Protein AF-A0A507QVH2-F1 (afdb_monomer)

InterPro domains:
  IPR029063 S-adenosyl-L-methionine-dependent methyltransferase superfamily [G3DSA:3.40.50.150] (31-104)
  IPR029063 S-adenosyl-L-methionine-dependent methyltransferase superfamily [SSF53335] (45-101)

Solvent-accessible surface area (backbone atoms only — not comparable to full-atom values): 7371 Å² total; per-residue (Å²): 135,79,83,74,83,78,75,73,84,78,61,79,86,78,83,70,91,78,67,80,77,64,56,75,82,60,66,47,102,84,55,79,45,63,64,56,54,52,44,66,74,70,42,83,67,40,79,47,75,34,81,56,90,84,69,75,96,74,70,61,94,46,51,48,78,47,71,47,57,73,85,44,100,67,56,64,92,64,86,68,99,73,88,87,86,76,88,53,76,92,72,63,91,54,64,73,58,45,57,52,60,74,76,106

Mean predicted aligned error: 13.0 Å

Secondary structure (DSSP, 8-state):
-PPPPP-GGGS-----TT-TTSHHHH--TT--THHHHHHHHH-S-EEEEESS----S---TTEEEEE--TTSTT--SS--S-----S-TTT-S-HHHHHHHHH-

Structure (mmCIF, N/CA/C/O backbone):
data_AF-A0A507QVH2-F1
#
_entry.id   AF-A0A507QVH2-F1
#
loop_
_atom_site.group_PDB
_atom_site.id
_atom_site.type_symbol
_atom_site.label_atom_id
_atom_site.label_alt_id
_atom_site.label_comp_id
_atom_site.label_asym_id
_atom_site.label_entity_id
_atom_site.label_seq_id
_atom_site.pdbx_PDB_ins_code
_atom_site.Cartn_x
_atom_site.Cartn_y
_atom_site.Cartn_z
_atom_site.occupancy
_atom_site.B_iso_or_equiv
_atom_site.auth_seq_id
_atom_site.auth_comp_id
_atom_site.auth_asym_id
_atom_site.auth_atom_id
_atom_site.pdbx_PDB_model_num
ATOM 1 N N . MET A 1 1 ? -29.439 -27.947 30.267 1.00 37.59 1 MET A N 1
ATOM 2 C CA . MET A 1 1 ? -28.665 -26.700 30.142 1.00 37.59 1 MET A CA 1
ATOM 3 C C . MET A 1 1 ? -27.546 -27.015 29.178 1.00 37.59 1 MET A C 1
ATOM 5 O O . MET A 1 1 ? -26.697 -27.821 29.523 1.00 37.59 1 MET A O 1
ATOM 9 N N . ALA A 1 2 ? -27.687 -26.581 27.928 1.00 38.69 2 ALA A N 1
ATOM 10 C CA . ALA A 1 2 ? -26.675 -26.802 26.904 1.00 38.69 2 ALA A CA 1
ATOM 11 C C . ALA A 1 2 ? -25.602 -25.726 27.083 1.00 38.69 2 ALA A C 1
ATOM 13 O O . ALA A 1 2 ? -25.959 -24.557 27.226 1.00 38.69 2 ALA A O 1
ATOM 14 N N . ASP A 1 3 ? -24.338 -26.139 27.138 1.00 39.91 3 ASP A N 1
ATOM 15 C CA . ASP A 1 3 ? -23.201 -25.222 27.113 1.00 39.91 3 ASP A CA 1
ATOM 16 C C . ASP A 1 3 ? -23.287 -24.356 25.855 1.00 39.91 3 ASP A C 1
ATOM 18 O O . ASP A 1 3 ? -23.472 -24.859 24.743 1.00 39.91 3 ASP A O 1
ATOM 22 N N . SER A 1 4 ? -23.191 -23.044 26.044 1.00 38.94 4 SER A N 1
ATOM 23 C CA . SER A 1 4 ? -23.042 -22.090 24.950 1.00 38.94 4 SER A CA 1
ATOM 24 C C . SER A 1 4 ? -21.733 -22.380 24.200 1.00 38.94 4 SER A C 1
ATOM 26 O O . SER A 1 4 ? -20.744 -22.737 24.842 1.00 38.94 4 SER A O 1
ATOM 28 N N . PRO A 1 5 ? -21.684 -22.219 22.865 1.00 42.53 5 PRO A N 1
ATOM 29 C CA . PRO A 1 5 ? -20.443 -22.384 22.123 1.00 42.53 5 PRO A CA 1
ATOM 30 C C . PRO A 1 5 ? -19.419 -21.364 22.624 1.00 42.53 5 PRO A C 1
ATOM 32 O O . PRO A 1 5 ? -19.703 -20.168 22.674 1.00 42.53 5 PRO A O 1
ATOM 35 N N . VAL A 1 6 ? -18.253 -21.858 23.040 1.00 48.44 6 VAL A N 1
ATOM 36 C CA . VAL A 1 6 ? -17.114 -21.029 23.436 1.00 48.44 6 VAL A CA 1
ATOM 37 C C . VAL A 1 6 ? -16.661 -20.263 22.199 1.00 48.44 6 VAL A C 1
ATOM 39 O O . VAL A 1 6 ? -16.310 -20.868 21.188 1.00 48.44 6 VAL A O 1
ATOM 42 N N . ASP A 1 7 ? -16.729 -18.939 22.278 1.00 49.66 7 ASP A N 1
ATOM 43 C CA . ASP A 1 7 ? -16.196 -18.031 21.273 1.00 49.66 7 ASP A CA 1
ATOM 44 C C . ASP A 1 7 ? -14.670 -18.215 21.211 1.00 49.66 7 ASP A C 1
ATOM 46 O O . ASP A 1 7 ? -13.942 -17.837 22.128 1.00 49.66 7 ASP A O 1
ATOM 50 N N . ASP A 1 8 ? -14.186 -18.878 20.158 1.00 54.94 8 ASP A N 1
ATOM 51 C CA . ASP A 1 8 ? -12.764 -19.188 19.952 1.00 54.94 8 ASP A CA 1
ATOM 52 C C . ASP A 1 8 ? -11.913 -17.936 19.642 1.00 54.94 8 ASP A C 1
ATOM 54 O O . ASP A 1 8 ? -10.694 -18.043 19.503 1.00 54.94 8 ASP A O 1
ATOM 58 N N . ASN A 1 9 ? -12.524 -16.746 19.572 1.00 55.78 9 ASN A N 1
ATOM 59 C CA . ASN A 1 9 ? -11.853 -15.487 19.234 1.00 55.78 9 ASN A CA 1
ATOM 60 C C . ASN A 1 9 ? -10.948 -14.913 20.344 1.00 55.78 9 ASN A C 1
ATOM 62 O O . ASN A 1 9 ? -10.172 -14.004 20.061 1.00 55.78 9 ASN A O 1
ATOM 66 N N . ASP A 1 10 ? -10.990 -15.453 21.568 1.00 52.78 10 ASP A N 1
ATOM 67 C CA . ASP A 1 10 ? -10.145 -15.005 22.694 1.00 52.78 10 ASP A CA 1
ATOM 68 C C . ASP A 1 10 ? -8.928 -15.911 22.963 1.00 52.78 10 ASP A C 1
ATOM 70 O O . ASP A 1 10 ? -8.158 -15.681 23.904 1.00 52.78 10 ASP A O 1
ATOM 74 N N . LYS A 1 11 ? -8.707 -16.957 22.154 1.00 45.91 11 LYS A N 1
ATOM 75 C CA . LYS A 1 11 ? -7.497 -17.776 22.292 1.00 45.91 11 LYS A CA 1
ATOM 76 C C . LYS A 1 11 ? -6.301 -17.036 21.684 1.00 45.91 11 LYS A C 1
ATOM 78 O O . LYS A 1 11 ? -6.351 -16.672 20.509 1.00 45.91 11 LYS A O 1
ATOM 83 N N . PRO A 1 12 ? -5.195 -16.843 22.430 1.00 41.00 12 PRO A N 1
ATOM 84 C CA . PRO A 1 12 ? -3.975 -16.314 21.841 1.00 41.00 12 PRO A CA 1
ATOM 85 C C . PRO A 1 12 ? -3.523 -17.254 20.720 1.00 41.00 12 PRO A C 1
ATOM 87 O O . PRO A 1 12 ? -3.398 -18.461 20.932 1.00 41.00 12 PRO A O 1
ATOM 90 N N . ILE A 1 13 ? -3.296 -16.698 19.529 1.00 50.97 13 ILE A N 1
ATOM 91 C CA . ILE A 1 13 ? -2.759 -17.441 18.388 1.00 50.97 13 ILE A CA 1
ATOM 92 C C . ILE A 1 13 ? -1.368 -17.943 18.789 1.00 50.97 13 ILE A C 1
ATOM 94 O O . ILE A 1 13 ? -0.421 -17.164 18.909 1.00 50.97 13 ILE A O 1
ATOM 98 N N . VAL A 1 14 ? -1.257 -19.245 19.047 1.00 39.38 14 VAL A N 1
ATOM 99 C CA . VAL A 1 14 ? 0.022 -19.912 19.296 1.00 39.38 14 VAL A CA 1
ATOM 100 C C . VAL A 1 14 ? 0.689 -20.113 17.942 1.00 39.38 14 VAL A C 1
ATOM 102 O O . VAL A 1 14 ? 0.205 -20.887 17.119 1.00 39.38 14 VAL A O 1
ATOM 105 N N . ILE A 1 15 ? 1.777 -19.385 17.698 1.00 43.62 15 ILE A N 1
ATOM 106 C CA . ILE A 1 15 ? 2.605 -19.573 16.507 1.00 43.62 15 ILE A CA 1
ATOM 107 C C . ILE A 1 15 ? 3.461 -20.820 16.745 1.00 43.62 15 ILE A C 1
ATOM 109 O O . ILE A 1 15 ? 4.375 -20.807 17.568 1.00 43.62 15 ILE A O 1
ATOM 113 N N . ASP A 1 16 ? 3.125 -21.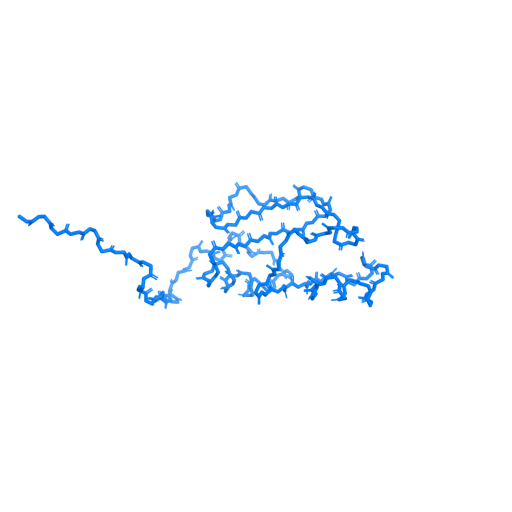912 16.063 1.00 42.34 16 ASP A N 1
ATOM 114 C CA . ASP A 1 16 ? 4.004 -23.070 15.925 1.00 42.34 16 ASP A CA 1
ATOM 115 C C . ASP A 1 16 ? 4.954 -22.800 14.749 1.00 42.34 16 ASP A C 1
ATOM 117 O O . ASP A 1 16 ? 4.582 -22.936 13.582 1.00 42.34 16 ASP A O 1
ATOM 121 N N . ASP A 1 17 ? 6.178 -22.373 15.064 1.00 45.34 17 ASP A N 1
ATOM 122 C CA . ASP A 1 17 ? 7.242 -22.045 14.101 1.00 45.34 17 ASP A CA 1
ATOM 123 C C . ASP A 1 17 ? 7.762 -23.270 13.304 1.00 45.34 17 ASP A C 1
ATOM 125 O O . ASP A 1 17 ? 8.770 -23.173 12.603 1.00 45.34 17 ASP A O 1
ATOM 129 N N . SER A 1 18 ? 7.110 -24.438 13.376 1.00 40.50 18 SER A N 1
ATOM 130 C CA . SER A 1 18 ? 7.546 -25.659 12.679 1.00 40.50 18 SER A CA 1
ATOM 131 C C . SER A 1 18 ? 6.906 -25.920 11.302 1.00 40.50 18 SER A C 1
ATOM 133 O O . SER A 1 18 ? 7.184 -26.950 10.679 1.00 40.50 18 SER A O 1
ATOM 135 N N . VAL A 1 19 ? 6.093 -25.007 10.754 1.00 45.50 19 VAL A N 1
ATOM 136 C CA . VAL A 1 19 ? 5.350 -25.267 9.501 1.00 45.50 19 VAL A CA 1
ATOM 137 C C . VAL A 1 19 ? 6.146 -24.978 8.217 1.00 45.50 19 VAL A C 1
ATOM 139 O O . VAL A 1 19 ? 6.088 -23.907 7.621 1.00 45.50 19 VAL A O 1
ATOM 142 N N . SER A 1 20 ? 6.826 -26.017 7.738 1.00 48.25 20 SER A N 1
ATOM 143 C CA . SER A 1 20 ? 7.591 -26.096 6.478 1.00 48.25 20 SER A CA 1
ATOM 144 C C . SER A 1 20 ? 6.764 -26.040 5.174 1.00 48.25 20 SER A C 1
ATOM 146 O O . SER A 1 20 ? 7.337 -25.982 4.089 1.00 48.25 20 SER A O 1
ATOM 148 N N . GLU A 1 21 ? 5.429 -26.018 5.243 1.00 49.06 21 GLU A N 1
ATOM 149 C CA . GLU A 1 21 ? 4.542 -26.143 4.066 1.00 49.06 21 GLU A CA 1
ATOM 150 C C . GLU A 1 21 ? 4.051 -24.790 3.495 1.00 49.06 21 GLU A C 1
ATOM 152 O O . GLU A 1 21 ? 3.611 -24.713 2.349 1.00 49.06 21 GLU A O 1
ATOM 157 N N . LEU A 1 22 ? 4.142 -23.690 4.255 1.00 47.91 22 LEU A N 1
ATOM 158 C CA . LEU A 1 22 ? 3.705 -22.346 3.820 1.00 47.91 22 LEU A CA 1
ATOM 159 C C . LEU A 1 22 ? 4.793 -21.554 3.076 1.00 47.91 22 LEU A C 1
ATOM 161 O O . LEU A 1 22 ? 4.494 -20.561 2.405 1.00 47.91 22 LEU A O 1
ATOM 165 N N . ASP A 1 23 ? 6.048 -21.995 3.167 1.00 42.78 23 ASP A N 1
ATOM 166 C CA . ASP A 1 23 ? 7.203 -21.295 2.606 1.00 42.78 23 ASP A CA 1
ATOM 167 C C . ASP A 1 23 ? 7.250 -21.337 1.075 1.00 42.78 23 ASP A C 1
ATOM 169 O O . ASP A 1 23 ? 7.643 -20.350 0.456 1.00 42.78 23 ASP A O 1
ATOM 173 N N . SER A 1 24 ? 6.782 -22.411 0.434 1.00 42.69 24 SER A N 1
ATOM 174 C CA . SER A 1 24 ? 6.859 -22.551 -1.028 1.00 42.69 24 SER A CA 1
ATOM 175 C C . SER A 1 24 ? 5.821 -21.732 -1.799 1.00 42.69 24 SER A C 1
ATOM 177 O O . SER A 1 24 ? 6.015 -21.466 -2.981 1.00 42.69 24 SER A O 1
ATOM 179 N N . THR A 1 25 ? 4.718 -21.332 -1.161 1.00 49.47 25 THR A N 1
ATOM 180 C CA . THR A 1 25 ? 3.607 -20.632 -1.840 1.00 49.47 25 THR A CA 1
ATOM 181 C C . THR A 1 25 ? 3.872 -19.133 -2.005 1.00 49.47 25 THR A C 1
ATOM 183 O O . THR A 1 25 ? 3.328 -18.508 -2.911 1.00 49.47 25 THR A O 1
ATOM 186 N N . PHE A 1 26 ? 4.732 -18.558 -1.157 1.00 45.72 26 PHE A N 1
ATOM 187 C CA . PHE A 1 26 ? 5.046 -17.124 -1.162 1.00 45.72 26 PHE A CA 1
ATOM 188 C C . PHE A 1 26 ? 6.511 -16.807 -1.482 1.00 45.72 26 PHE A C 1
ATOM 190 O O . PHE A 1 26 ? 6.844 -15.635 -1.656 1.00 45.72 26 PHE A O 1
ATOM 197 N N . ALA A 1 27 ? 7.387 -17.813 -1.568 1.00 45.25 27 ALA A N 1
ATOM 198 C CA . ALA A 1 27 ? 8.795 -17.626 -1.894 1.00 45.25 27 ALA A CA 1
ATOM 199 C C . ALA A 1 27 ? 8.990 -17.262 -3.374 1.00 45.25 27 ALA A C 1
ATOM 201 O O . ALA A 1 27 ? 9.365 -18.099 -4.191 1.00 45.25 27 ALA A O 1
ATOM 202 N N . ASP A 1 28 ? 8.779 -15.990 -3.706 1.00 41.75 28 ASP A N 1
ATOM 203 C CA . ASP A 1 28 ? 9.501 -15.378 -4.814 1.00 41.75 28 ASP A CA 1
ATOM 204 C C . ASP A 1 28 ? 10.759 -14.694 -4.266 1.00 41.75 28 ASP A C 1
ATOM 206 O O . ASP A 1 28 ? 10.734 -14.020 -3.233 1.00 41.75 28 ASP A O 1
ATOM 210 N N . SER A 1 29 ? 11.877 -14.902 -4.953 1.00 44.25 29 SER A N 1
ATOM 211 C CA . SER A 1 29 ? 13.256 -14.639 -4.505 1.00 44.25 29 SER A CA 1
ATOM 212 C C . SER A 1 29 ? 13.611 -13.163 -4.229 1.00 44.25 29 SER A C 1
ATOM 214 O O . SER A 1 29 ? 14.746 -12.861 -3.864 1.00 44.25 29 SER A O 1
ATOM 216 N N . ALA A 1 30 ? 12.643 -12.248 -4.347 1.00 48.12 30 ALA A N 1
ATOM 217 C CA . ALA A 1 30 ? 12.763 -10.820 -4.034 1.00 48.12 30 ALA A CA 1
ATOM 218 C C . ALA A 1 30 ? 11.852 -10.344 -2.876 1.00 48.12 30 ALA A C 1
ATOM 220 O O . ALA A 1 30 ? 11.872 -9.164 -2.512 1.00 48.12 30 ALA A O 1
ATOM 221 N N . SER A 1 31 ? 11.035 -11.233 -2.304 1.00 47.81 31 SER A N 1
ATOM 222 C CA . SER A 1 31 ? 10.009 -10.897 -1.317 1.00 47.81 31 SER A CA 1
ATOM 223 C C . SER A 1 31 ? 10.487 -11.239 0.096 1.00 47.81 31 SER A C 1
ATOM 225 O O . SER A 1 31 ? 10.592 -12.417 0.439 1.00 47.81 31 SER A O 1
ATOM 227 N N . ASP A 1 32 ? 10.726 -10.240 0.962 1.00 53.47 32 ASP A N 1
ATOM 228 C CA . ASP A 1 32 ? 10.684 -10.516 2.408 1.00 53.47 32 ASP A CA 1
ATOM 229 C C . ASP A 1 32 ? 9.223 -10.762 2.783 1.00 53.47 32 ASP A C 1
ATOM 231 O O . ASP A 1 32 ? 8.500 -9.891 3.272 1.00 53.47 32 ASP A O 1
ATOM 235 N N . THR A 1 33 ? 8.786 -11.988 2.524 1.00 53.91 33 THR A N 1
ATOM 236 C CA . THR A 1 33 ? 7.449 -12.497 2.831 1.00 53.91 33 THR A CA 1
ATOM 237 C C . THR A 1 33 ? 7.135 -12.447 4.317 1.00 53.91 33 THR A C 1
ATOM 239 O O . THR A 1 33 ? 5.976 -12.564 4.686 1.00 53.91 33 THR A O 1
ATOM 242 N N . THR A 1 34 ? 8.132 -12.236 5.175 1.00 55.75 34 THR A N 1
ATOM 243 C CA . THR A 1 34 ? 8.003 -12.153 6.628 1.00 55.75 34 THR A CA 1
ATOM 244 C C . THR A 1 34 ? 6.923 -11.158 7.057 1.00 55.75 34 THR A C 1
ATOM 246 O O . THR A 1 34 ? 6.053 -11.520 7.842 1.00 55.75 34 THR A O 1
ATOM 249 N N . SER A 1 35 ? 6.883 -9.942 6.495 1.00 58.62 35 SER A N 1
ATOM 250 C CA . SER A 1 35 ? 5.855 -8.946 6.851 1.00 58.62 35 SER A CA 1
ATOM 251 C C . SER A 1 35 ? 4.451 -9.337 6.379 1.00 58.62 35 SER A C 1
ATOM 253 O O . SER A 1 35 ? 3.480 -9.086 7.091 1.00 58.62 35 SER A O 1
ATOM 255 N N . LEU A 1 36 ? 4.333 -9.996 5.222 1.00 61.97 36 LEU A N 1
ATOM 256 C CA . LEU A 1 36 ? 3.057 -10.521 4.726 1.00 61.97 36 LEU A CA 1
ATOM 257 C C . LEU A 1 36 ? 2.592 -11.727 5.550 1.00 61.97 36 LEU A C 1
ATOM 259 O O . LEU A 1 36 ? 1.437 -11.763 5.955 1.00 61.97 36 LEU A O 1
ATOM 263 N N . LYS A 1 37 ? 3.491 -12.658 5.886 1.00 63.84 37 LYS A N 1
ATOM 264 C CA . LYS A 1 37 ? 3.224 -13.813 6.758 1.00 63.84 37 LYS A CA 1
ATOM 265 C C . LYS A 1 37 ? 2.749 -13.361 8.136 1.00 63.84 37 LYS A C 1
ATOM 267 O O . LYS A 1 37 ? 1.704 -13.809 8.594 1.00 63.84 37 LYS A O 1
ATOM 272 N N . PHE A 1 38 ? 3.450 -12.413 8.760 1.00 63.97 38 PHE A N 1
ATOM 273 C CA . PHE A 1 38 ? 3.016 -11.841 10.035 1.00 63.97 38 PHE A CA 1
ATOM 274 C C . PHE A 1 38 ? 1.672 -11.126 9.925 1.00 63.97 38 PHE A C 1
ATOM 276 O O . PHE A 1 38 ? 0.858 -11.239 10.836 1.00 63.97 38 PHE A O 1
ATOM 283 N N . SER A 1 39 ? 1.414 -10.419 8.824 1.00 67.31 39 SER A N 1
ATOM 284 C CA . SER A 1 39 ? 0.143 -9.713 8.655 1.00 67.31 39 SER A CA 1
ATOM 285 C C . SER A 1 39 ? -1.029 -10.684 8.479 1.00 67.31 39 SER A C 1
ATOM 287 O O . SER A 1 39 ? -2.052 -10.534 9.138 1.00 67.31 39 SER A O 1
ATOM 289 N N . VAL A 1 40 ? -0.853 -11.731 7.668 1.00 70.44 40 VAL A N 1
ATOM 290 C CA . VAL A 1 40 ? -1.850 -12.794 7.450 1.00 70.44 40 VAL A CA 1
ATOM 291 C C . VAL A 1 40 ? -2.183 -13.541 8.740 1.00 70.44 40 VAL A C 1
ATOM 293 O O . VAL A 1 40 ? -3.330 -13.931 8.931 1.00 70.44 40 VAL A O 1
ATOM 296 N N . LEU A 1 41 ? -1.209 -13.735 9.630 1.00 77.12 41 LEU A N 1
ATOM 297 C CA . LEU A 1 41 ? -1.425 -14.442 10.895 1.00 77.12 41 LEU A CA 1
ATOM 298 C C . LEU A 1 41 ? -1.980 -13.547 12.011 1.00 77.12 41 LEU A C 1
ATOM 300 O O . LEU A 1 41 ? -2.566 -14.060 12.959 1.00 77.12 41 LEU A O 1
ATOM 304 N N . ARG A 1 42 ? -1.775 -12.227 11.934 1.00 81.62 42 ARG A N 1
ATOM 305 C CA . ARG A 1 42 ? -2.096 -11.295 13.026 1.00 81.62 42 ARG A CA 1
ATOM 306 C C . ARG A 1 42 ? -3.379 -10.500 12.811 1.00 81.62 42 ARG A C 1
ATOM 308 O O . ARG A 1 42 ? -4.007 -10.116 13.794 1.00 81.62 42 ARG A O 1
ATOM 315 N N . TYR A 1 43 ? -3.748 -10.218 11.565 1.00 84.25 43 TYR A N 1
ATOM 316 C CA . TYR A 1 43 ? -4.897 -9.372 11.251 1.00 84.25 43 TYR A CA 1
ATOM 317 C C . TYR A 1 43 ? -6.079 -10.190 10.734 1.00 84.25 43 TYR A C 1
ATOM 319 O O . TYR A 1 43 ? -5.932 -11.152 9.978 1.00 84.25 43 TYR A O 1
ATOM 327 N N . HIS A 1 44 ? -7.280 -9.763 11.128 1.00 86.81 44 HIS A N 1
ATOM 328 C CA . HIS A 1 44 ? -8.531 -10.406 10.731 1.00 86.81 44 HIS A CA 1
ATOM 329 C C . HIS A 1 44 ? -8.833 -10.252 9.231 1.00 86.81 44 HIS A C 1
ATOM 331 O O . HIS A 1 44 ? -9.476 -11.116 8.643 1.00 86.81 44 HIS A O 1
ATOM 337 N N . CYS A 1 45 ? -8.362 -9.168 8.608 1.00 89.69 45 CYS A N 1
ATOM 338 C CA . CYS A 1 45 ? -8.526 -8.894 7.184 1.00 89.69 45 CYS A CA 1
ATOM 339 C C . CYS A 1 45 ? -7.244 -8.262 6.634 1.00 89.69 45 CYS A C 1
ATOM 341 O O . CYS A 1 45 ? -6.728 -7.304 7.211 1.00 89.69 45 CYS A O 1
ATOM 343 N N . VAL A 1 46 ? -6.737 -8.796 5.525 1.00 90.38 46 VAL A N 1
ATOM 344 C CA . VAL A 1 46 ? -5.565 -8.281 4.812 1.00 90.38 46 VAL A CA 1
ATOM 345 C C . VAL A 1 46 ? -5.961 -8.003 3.369 1.00 90.38 46 VAL A C 1
ATOM 347 O O . VAL A 1 46 ? -6.464 -8.887 2.677 1.00 90.38 46 VAL A O 1
ATOM 350 N N . ILE A 1 47 ? -5.710 -6.780 2.905 1.00 89.69 47 ILE A N 1
ATOM 351 C CA . ILE A 1 47 ? -5.997 -6.368 1.530 1.00 89.69 47 ILE A CA 1
ATOM 352 C C . ILE A 1 47 ? -4.674 -6.197 0.783 1.00 89.69 47 ILE A C 1
ATOM 354 O O . ILE A 1 47 ? -3.836 -5.383 1.168 1.00 89.69 47 ILE A O 1
ATOM 358 N N . GLY A 1 48 ? -4.485 -6.979 -0.277 1.00 89.81 48 GLY A N 1
ATOM 359 C CA . GLY A 1 48 ? -3.472 -6.736 -1.297 1.00 89.81 48 GLY A CA 1
ATOM 360 C C . GLY A 1 48 ? -4.011 -5.755 -2.335 1.00 89.81 48 GLY A C 1
ATOM 361 O O . GLY A 1 48 ? -5.142 -5.901 -2.790 1.00 89.81 48 GLY A O 1
ATOM 362 N N . ASN A 1 49 ? -3.214 -4.763 -2.712 1.00 89.31 49 ASN A N 1
ATOM 363 C CA . ASN A 1 49 ? -3.593 -3.757 -3.697 1.00 89.31 49 ASN A CA 1
ATOM 364 C C . ASN A 1 49 ? -2.509 -3.651 -4.777 1.00 89.31 49 ASN A C 1
ATOM 366 O O . ASN A 1 49 ? -1.326 -3.570 -4.444 1.00 89.31 49 ASN A O 1
ATO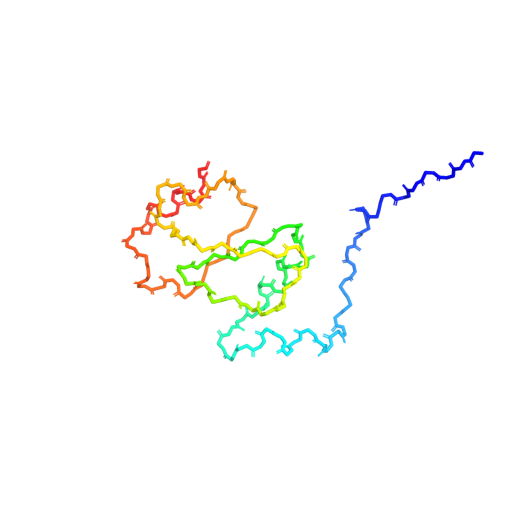M 370 N N . ASP A 1 50 ? -2.914 -3.682 -6.044 1.00 88.25 50 ASP A N 1
ATOM 371 C CA . ASP A 1 50 ? -2.030 -3.500 -7.198 1.00 88.25 50 ASP A CA 1
ATOM 372 C C . ASP A 1 50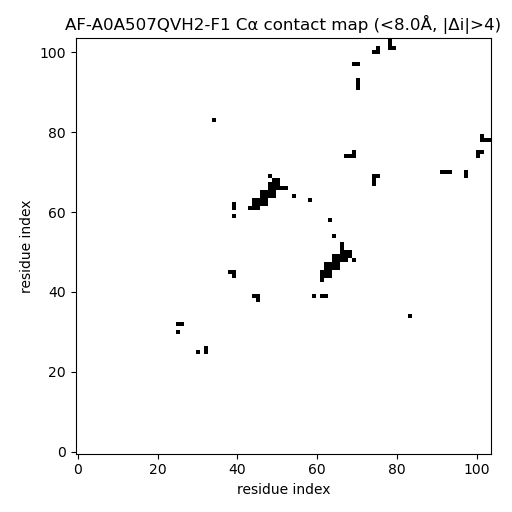 ? -2.834 -2.921 -8.379 1.00 88.25 50 ASP A C 1
ATOM 374 O O . ASP A 1 50 ? -4.038 -3.14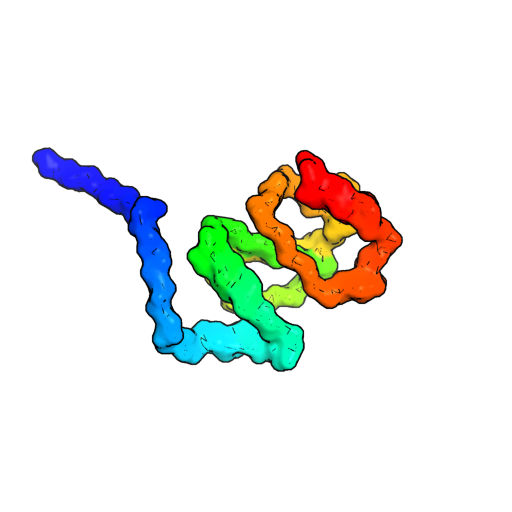8 -8.495 1.00 88.25 50 ASP A O 1
ATOM 378 N N . LEU A 1 51 ? -2.180 -2.207 -9.298 1.00 87.94 51 LEU A N 1
ATOM 379 C CA . LEU A 1 51 ? -2.806 -1.753 -10.549 1.00 87.94 51 LEU A CA 1
ATOM 380 C C . LEU A 1 51 ? -3.058 -2.907 -11.530 1.00 87.94 51 LEU A C 1
ATOM 382 O O . LEU A 1 51 ? -3.827 -2.776 -12.486 1.00 87.94 51 LEU A O 1
ATOM 386 N N . SER A 1 52 ? -2.374 -4.029 -11.327 1.00 84.12 52 SER A N 1
ATOM 387 C CA . SER A 1 52 ? -2.445 -5.212 -12.163 1.00 84.12 52 SER A CA 1
ATOM 388 C C . SER A 1 52 ? -3.228 -6.339 -11.477 1.00 84.12 52 SER A C 1
ATOM 390 O O . SER A 1 52 ? -3.122 -6.540 -10.270 1.00 84.12 52 SER A O 1
ATOM 392 N N . PRO A 1 53 ? -3.988 -7.154 -12.231 1.00 77.94 53 PRO A N 1
ATOM 393 C CA . PRO A 1 53 ? -4.753 -8.277 -11.681 1.00 77.94 53 PRO A CA 1
ATOM 394 C C . PRO A 1 53 ? -3.879 -9.498 -11.317 1.00 77.94 53 PRO A C 1
ATOM 396 O O . PRO A 1 53 ? -4.326 -10.643 -11.413 1.00 77.94 53 PRO A O 1
ATOM 399 N N . MET A 1 54 ? -2.614 -9.292 -10.942 1.00 72.44 54 MET A N 1
ATOM 400 C CA . MET A 1 54 ? -1.641 -10.364 -10.743 1.00 72.44 54 MET A CA 1
ATOM 401 C C . MET A 1 54 ? -1.727 -10.937 -9.322 1.00 72.44 54 MET A C 1
ATOM 403 O O . MET A 1 54 ? -0.906 -10.643 -8.460 1.00 72.44 54 MET A O 1
ATOM 407 N N . GLN A 1 55 ? -2.734 -11.777 -9.081 1.00 72.00 55 GLN A N 1
ATOM 408 C CA . GLN A 1 55 ? -2.944 -12.435 -7.786 1.00 72.00 55 GLN A CA 1
ATOM 409 C C . GLN A 1 55 ? 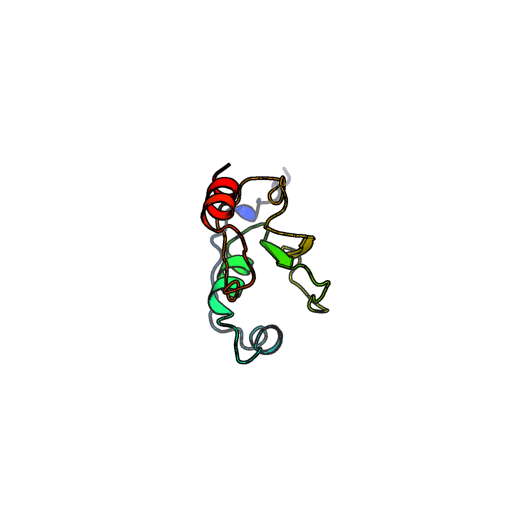-2.575 -13.934 -7.808 1.00 72.00 55 GLN A C 1
ATOM 411 O O . GLN A 1 55 ? -2.765 -14.602 -8.834 1.00 72.00 55 GLN A O 1
ATOM 416 N N . PRO A 1 56 ? -2.081 -14.504 -6.688 1.00 75.56 56 PRO A N 1
ATOM 417 C CA . PRO A 1 56 ? -1.866 -15.944 -6.555 1.00 75.56 56 PRO A CA 1
ATOM 418 C C . PRO A 1 56 ? -3.173 -16.729 -6.725 1.00 75.56 56 PRO A C 1
ATOM 420 O O . PRO A 1 56 ? -4.251 -16.260 -6.371 1.00 75.56 56 PRO A O 1
ATOM 423 N N . LYS A 1 57 ? -3.089 -17.968 -7.224 1.00 75.81 57 LYS A N 1
ATOM 424 C CA . LYS A 1 57 ? -4.276 -18.829 -7.418 1.00 75.81 57 LYS A CA 1
ATOM 425 C C . LYS A 1 57 ? -4.933 -19.268 -6.110 1.00 75.81 57 LYS A C 1
ATOM 427 O O . LYS A 1 57 ? -6.114 -19.597 -6.104 1.00 75.81 57 LYS A O 1
ATOM 432 N N . MET A 1 58 ? -4.156 -19.332 -5.036 1.00 79.62 58 MET A N 1
ATOM 433 C CA . MET A 1 58 ? -4.617 -19.707 -3.708 1.00 79.62 58 MET A CA 1
ATOM 434 C C . MET A 1 58 ? -4.146 -18.656 -2.721 1.00 79.62 58 MET A C 1
ATOM 436 O O . MET A 1 58 ? -2.961 -18.331 -2.676 1.00 79.62 58 MET A O 1
ATOM 440 N N . VAL A 1 59 ? -5.089 -18.139 -1.945 1.00 81.31 59 VAL A N 1
ATOM 441 C CA . VAL A 1 59 ? -4.852 -17.138 -0.910 1.00 81.31 59 VAL A CA 1
ATOM 442 C C . VAL A 1 59 ? -5.582 -17.583 0.361 1.00 81.31 59 VAL A C 1
ATOM 444 O O . VAL A 1 59 ? -6.592 -18.287 0.261 1.00 81.31 59 VAL A O 1
ATOM 447 N N . PRO A 1 60 ? -5.081 -17.232 1.554 1.00 85.00 60 PRO A N 1
ATOM 448 C CA . PRO A 1 60 ? -5.794 -17.478 2.803 1.00 85.00 60 PRO A CA 1
ATOM 449 C C . PRO A 1 60 ? -7.186 -16.818 2.808 1.00 85.00 60 PRO A C 1
ATOM 451 O O . PRO A 1 60 ? -7.380 -15.800 2.144 1.00 85.00 60 PRO A O 1
ATOM 454 N N . PRO A 1 61 ? -8.158 -17.343 3.576 1.00 85.50 61 PRO A N 1
ATOM 455 C CA . PRO A 1 61 ? -9.535 -16.838 3.571 1.00 85.50 61 PRO A CA 1
ATOM 456 C C . PRO A 1 61 ? -9.674 -15.401 4.098 1.00 85.50 61 PRO A C 1
ATOM 458 O O . PRO A 1 61 ? -10.656 -14.732 3.789 1.00 85.50 61 PRO A O 1
ATOM 461 N N . ASN A 1 62 ? -8.704 -14.922 4.881 1.00 87.94 62 ASN A N 1
ATOM 462 C CA . ASN A 1 62 ? -8.646 -13.551 5.388 1.00 87.94 62 ASN A CA 1
ATOM 463 C C . ASN A 1 62 ? -7.895 -12.579 4.460 1.00 87.94 62 ASN A C 1
ATOM 465 O O . ASN A 1 62 ? -7.691 -11.425 4.837 1.00 87.94 62 ASN A O 1
ATOM 469 N N . VAL A 1 63 ? -7.474 -13.023 3.270 1.00 87.50 63 VAL A N 1
ATOM 470 C CA . VAL A 1 63 ? -6.767 -12.196 2.286 1.00 87.50 63 VAL A CA 1
ATOM 471 C C . VAL A 1 63 ? -7.670 -11.908 1.095 1.00 87.50 63 VAL A C 1
ATOM 473 O O . VAL A 1 63 ? -8.238 -12.816 0.490 1.00 87.50 63 VAL A O 1
ATOM 476 N N . GLN A 1 64 ? -7.764 -10.635 0.729 1.00 87.31 64 GLN A N 1
ATOM 477 C CA . GLN A 1 64 ? -8.476 -10.169 -0.457 1.00 87.31 64 GLN A CA 1
ATOM 478 C C . GLN A 1 64 ? -7.542 -9.332 -1.321 1.00 87.31 64 GLN A C 1
ATOM 480 O O . GLN A 1 64 ? -6.615 -8.711 -0.810 1.00 87.31 64 GLN A O 1
ATOM 485 N N . PHE A 1 65 ? -7.783 -9.316 -2.628 1.00 87.19 65 PHE A N 1
ATOM 486 C CA . PHE A 1 65 ? -7.023 -8.501 -3.566 1.00 87.19 65 PHE A CA 1
ATOM 487 C C . PHE A 1 65 ? -7.956 -7.519 -4.261 1.00 87.19 65 PHE A C 1
ATOM 489 O O . PHE A 1 65 ? -9.020 -7.900 -4.753 1.00 87.19 65 PHE A O 1
ATOM 496 N N . GLU A 1 66 ? -7.544 -6.260 -4.302 1.00 87.81 66 GLU A N 1
ATOM 497 C CA . GLU A 1 66 ? -8.220 -5.199 -5.033 1.00 87.81 66 GLU A CA 1
ATOM 498 C C . GLU A 1 66 ? -7.308 -4.704 -6.154 1.00 87.81 66 GLU A C 1
ATOM 500 O O . GLU A 1 66 ? -6.123 -4.446 -5.942 1.00 87.81 66 GLU A O 1
ATOM 505 N N . VAL A 1 67 ? -7.876 -4.577 -7.353 1.00 88.69 67 VAL A N 1
ATOM 506 C CA . VAL A 1 67 ? -7.202 -3.916 -8.469 1.00 88.69 67 VAL A CA 1
ATOM 507 C C . VAL A 1 67 ? -7.605 -2.452 -8.437 1.00 88.69 67 VAL A C 1
ATOM 509 O O . VAL A 1 67 ? -8.725 -2.120 -8.831 1.00 88.69 67 VAL A O 1
ATOM 512 N N . ASP A 1 68 ? -6.735 -1.596 -7.914 1.00 88.31 68 ASP A N 1
ATOM 513 C CA . ASP A 1 68 ? -7.028 -0.174 -7.733 1.00 88.31 68 ASP A CA 1
ATOM 514 C C . ASP A 1 68 ? -5.747 0.673 -7.757 1.00 88.31 68 ASP A C 1
ATOM 516 O O . ASP A 1 68 ? -4.638 0.169 -7.586 1.00 88.31 68 ASP A O 1
ATOM 520 N N . ASP A 1 69 ? -5.912 1.974 -7.982 1.00 90.38 69 ASP A N 1
ATOM 521 C CA . ASP A 1 69 ? -4.838 2.962 -7.938 1.00 90.38 69 ASP A CA 1
ATOM 522 C C . ASP A 1 69 ? -4.758 3.605 -6.547 1.00 90.38 69 ASP A C 1
ATOM 524 O O . ASP A 1 69 ? -5.661 4.340 -6.126 1.00 90.38 69 ASP A O 1
ATOM 528 N N . ILE A 1 70 ? -3.640 3.380 -5.853 1.00 91.00 70 ILE A N 1
ATOM 529 C CA . ILE A 1 70 ? -3.370 3.972 -4.536 1.00 91.00 70 ILE A CA 1
ATOM 530 C C . ILE A 1 70 ? -3.215 5.501 -4.559 1.00 91.00 70 ILE A C 1
ATOM 532 O O . ILE A 1 70 ? -3.357 6.132 -3.514 1.00 91.00 70 ILE A O 1
ATOM 536 N N . GLU A 1 71 ? -2.974 6.128 -5.718 1.00 90.44 71 GLU A N 1
ATOM 537 C CA . GLU A 1 71 ? -2.961 7.594 -5.869 1.00 90.44 71 GLU A CA 1
ATOM 538 C C . GLU A 1 71 ? -4.347 8.180 -6.214 1.00 90.44 71 GLU A C 1
ATOM 540 O O . GLU A 1 71 ? -4.507 9.404 -6.376 1.00 90.44 71 GLU A O 1
ATOM 545 N N . SER A 1 72 ? -5.388 7.344 -6.305 1.00 89.75 72 SER A N 1
ATOM 546 C CA . SER A 1 72 ? -6.752 7.799 -6.570 1.00 89.75 72 SER A CA 1
ATOM 547 C C . SER A 1 72 ? -7.310 8.644 -5.414 1.00 89.75 72 SER A C 1
ATOM 549 O O . SER A 1 72 ? -6.854 8.603 -4.270 1.00 89.75 72 SER A O 1
ATOM 551 N N . GLN A 1 73 ? -8.309 9.488 -5.695 1.00 80.44 73 GLN A N 1
ATOM 552 C CA . GLN A 1 73 ? -8.842 10.438 -4.705 1.00 80.44 73 GLN A CA 1
ATOM 553 C C . GLN A 1 73 ? -9.521 9.753 -3.503 1.00 80.44 73 GLN A C 1
ATOM 555 O O . GLN A 1 73 ? -9.634 10.366 -2.444 1.00 80.44 73 GLN A O 1
ATOM 560 N N . ARG A 1 74 ? -9.958 8.497 -3.656 1.00 75.19 74 ARG A N 1
ATOM 561 C CA . ARG A 1 74 ? -10.602 7.679 -2.615 1.00 75.19 74 ARG A CA 1
ATOM 562 C C . ARG A 1 74 ? -9.992 6.274 -2.545 1.00 75.19 74 ARG A C 1
ATOM 564 O O . ARG A 1 74 ? -10.728 5.303 -2.411 1.00 75.19 74 ARG A O 1
ATOM 571 N N . ALA A 1 75 ? -8.664 6.193 -2.635 1.00 75.25 75 ALA A N 1
ATOM 572 C CA . ALA A 1 75 ? -7.919 4.932 -2.605 1.00 75.25 75 ALA A CA 1
ATOM 573 C C . ALA A 1 75 ? -8.205 4.080 -1.356 1.00 75.25 75 ALA A C 1
ATOM 575 O O . ALA A 1 75 ? -8.140 2.857 -1.397 1.00 75.25 75 ALA A O 1
ATOM 576 N N . PHE A 1 76 ? -8.561 4.721 -0.242 1.00 79.88 76 PHE A N 1
ATOM 577 C CA . PHE A 1 76 ? -8.856 4.047 1.014 1.00 79.88 76 PHE A CA 1
ATOM 578 C C . PHE A 1 76 ? -10.334 4.234 1.368 1.00 79.88 76 PHE A C 1
ATOM 580 O O . PHE A 1 76 ? -10.822 5.356 1.521 1.00 79.88 76 PHE A O 1
ATOM 587 N N . LYS A 1 77 ? -11.071 3.120 1.453 1.00 76.62 77 LYS A N 1
ATOM 588 C CA . LYS A 1 77 ? -12.506 3.101 1.802 1.00 76.62 77 LYS A CA 1
ATOM 589 C C . LYS A 1 77 ? -12.738 3.158 3.317 1.00 76.62 77 LYS A C 1
ATOM 591 O O . LYS A 1 77 ? -13.815 3.557 3.754 1.00 76.62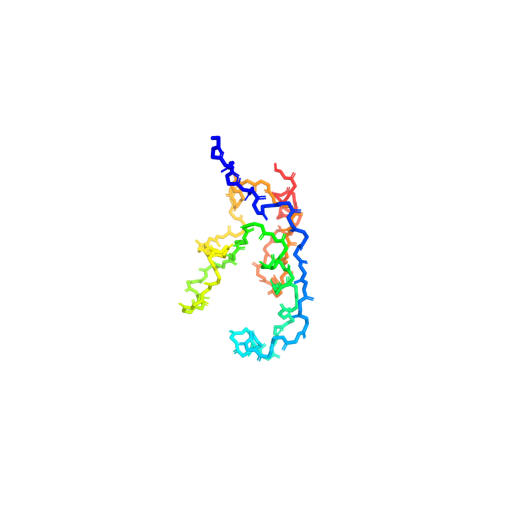 77 LYS A O 1
ATOM 596 N N . SER A 1 78 ? -11.740 2.747 4.092 1.00 82.62 78 SER A N 1
ATOM 597 C CA . SER A 1 78 ? -11.731 2.670 5.553 1.00 82.62 78 SER A CA 1
ATOM 598 C C . SER A 1 78 ? -10.295 2.824 6.069 1.00 82.62 78 SER A C 1
ATOM 600 O O . SER A 1 78 ? -9.369 2.487 5.328 1.00 82.62 78 SER A O 1
ATOM 602 N N . PRO A 1 79 ? -10.095 3.282 7.317 1.00 85.75 79 PRO A N 1
ATOM 603 C CA . PRO A 1 79 ? -8.768 3.339 7.920 1.00 85.75 79 PRO A CA 1
ATOM 604 C C . PRO A 1 79 ? -8.180 1.934 8.095 1.00 85.75 79 PRO A C 1
ATOM 606 O O . PRO A 1 79 ? -8.911 0.960 8.287 1.00 85.75 79 PRO A O 1
ATOM 609 N N . PHE A 1 80 ? -6.852 1.847 8.052 1.00 87.50 80 PHE A N 1
ATOM 610 C CA . PHE A 1 80 ? -6.098 0.609 8.243 1.00 87.50 80 PHE A CA 1
ATOM 611 C C . PHE A 1 80 ? -5.311 0.662 9.550 1.00 87.50 80 PHE A C 1
ATOM 613 O O . PHE A 1 80 ? -4.684 1.674 9.858 1.00 87.50 80 PHE A O 1
ATOM 620 N N . ASP A 1 81 ? -5.270 -0.452 10.282 1.00 88.38 81 ASP A N 1
ATOM 621 C CA . ASP A 1 81 ? -4.431 -0.577 11.484 1.00 88.38 81 ASP 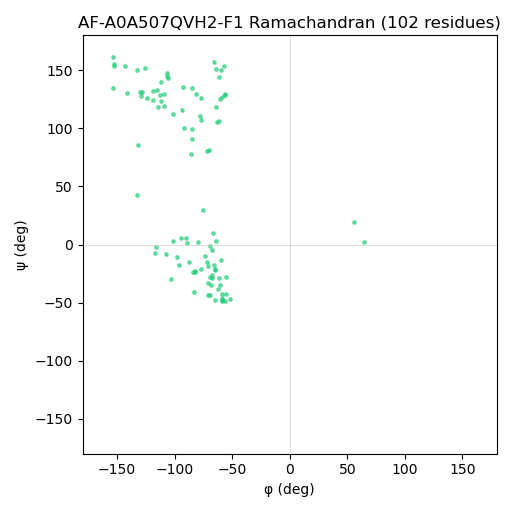A CA 1
ATOM 622 C C . ASP A 1 81 ? -2.935 -0.608 11.147 1.00 88.38 81 ASP A C 1
ATOM 624 O O . ASP A 1 81 ? -2.081 -0.244 11.959 1.00 88.38 81 ASP A O 1
ATOM 628 N N . TYR A 1 82 ? -2.606 -1.085 9.947 1.00 87.88 82 TYR A N 1
ATOM 629 C CA . TYR A 1 82 ? -1.244 -1.184 9.454 1.00 87.88 82 TYR A CA 1
ATOM 630 C C . TYR A 1 82 ? -1.219 -1.130 7.929 1.00 87.88 82 TYR A C 1
ATOM 632 O O . TYR A 1 82 ? -1.988 -1.818 7.261 1.00 87.88 82 TYR A O 1
ATOM 640 N N . ILE A 1 83 ? -0.295 -0.337 7.387 1.00 88.62 83 ILE A N 1
ATOM 641 C CA . ILE A 1 83 ? -0.037 -0.246 5.950 1.00 88.62 83 ILE A CA 1
ATOM 642 C C . ILE A 1 83 ? 1.400 -0.687 5.704 1.00 88.62 83 ILE A C 1
ATOM 644 O O . ILE A 1 83 ? 2.347 -0.141 6.274 1.00 88.62 83 ILE A O 1
ATOM 648 N N . HIS A 1 84 ? 1.554 -1.675 4.828 1.00 88.25 84 HIS A N 1
ATOM 649 C CA . HIS A 1 84 ? 2.847 -2.134 4.347 1.00 88.25 84 HIS A CA 1
ATOM 650 C C . HIS A 1 84 ? 2.994 -1.781 2.871 1.00 88.25 84 HIS A C 1
ATOM 652 O O . HIS A 1 84 ? 2.182 -2.195 2.050 1.00 88.25 84 HIS A O 1
ATOM 658 N N . ALA A 1 85 ? 4.045 -1.043 2.528 1.00 87.50 85 ALA A N 1
ATOM 659 C CA . ALA A 1 85 ? 4.324 -0.628 1.161 1.00 87.50 85 ALA A CA 1
ATOM 660 C C . ALA A 1 85 ? 5.777 -0.949 0.805 1.00 87.50 85 ALA A C 1
ATOM 662 O O . ALA A 1 85 ? 6.700 -0.613 1.550 1.00 87.50 85 ALA A O 1
ATOM 663 N N . ARG A 1 86 ? 5.992 -1.592 -0.345 1.00 84.19 86 ARG A N 1
ATOM 664 C CA . ARG A 1 86 ? 7.319 -1.955 -0.854 1.00 84.19 86 ARG A CA 1
ATOM 665 C C . ARG A 1 86 ? 7.376 -1.808 -2.360 1.00 84.19 86 ARG A C 1
ATOM 667 O O . ARG A 1 86 ? 6.362 -1.919 -3.032 1.00 84.19 86 ARG A O 1
ATOM 674 N N . PHE A 1 87 ? 8.582 -1.567 -2.869 1.00 84.50 87 PHE A N 1
ATOM 675 C CA . PHE A 1 87 ? 8.855 -1.462 -4.306 1.00 84.50 87 PHE A CA 1
ATOM 676 C C . PHE A 1 87 ? 8.012 -0.409 -5.053 1.00 84.50 87 PHE A C 1
ATOM 678 O O . PHE A 1 87 ? 7.976 -0.399 -6.273 1.00 84.50 87 PHE A O 1
ATOM 685 N N . LEU A 1 88 ? 7.430 0.550 -4.328 1.00 87.25 88 LEU A N 1
ATOM 686 C CA . LEU A 1 88 ? 6.696 1.687 -4.889 1.00 87.25 88 LEU A CA 1
ATOM 687 C C . LEU A 1 88 ? 7.617 2.817 -5.387 1.00 87.25 88 LEU A C 1
ATOM 689 O O . LEU A 1 88 ? 7.147 3.864 -5.837 1.00 87.25 88 LEU A O 1
ATOM 693 N N . ALA A 1 89 ? 8.940 2.635 -5.303 1.00 83.50 89 ALA A N 1
ATOM 694 C CA . ALA A 1 89 ? 9.900 3.587 -5.849 1.00 83.50 89 ALA A CA 1
ATOM 695 C C . ALA A 1 89 ? 9.606 3.803 -7.343 1.00 83.50 89 ALA A C 1
ATOM 697 O O . ALA A 1 89 ? 9.417 2.845 -8.087 1.00 83.50 89 ALA A O 1
ATOM 698 N N . SER A 1 90 ? 9.513 5.068 -7.760 1.00 88.25 90 SER A N 1
ATOM 699 C CA . SER A 1 90 ? 9.125 5.483 -9.121 1.00 88.25 90 SER A CA 1
ATOM 700 C C . SER A 1 90 ? 7.694 5.141 -9.563 1.00 88.25 90 SER A C 1
ATOM 702 O O . SER A 1 90 ? 7.334 5.486 -10.684 1.00 88.25 90 SER A O 1
ATOM 704 N N . SER A 1 91 ? 6.875 4.533 -8.701 1.00 87.50 91 SER A N 1
ATOM 705 C CA . SER A 1 91 ? 5.470 4.211 -8.999 1.00 87.50 91 SER A CA 1
ATOM 706 C C . SER A 1 91 ? 4.488 5.242 -8.436 1.00 87.50 91 SER A C 1
ATOM 708 O O . SER A 1 91 ? 3.321 5.215 -8.797 1.00 87.50 91 SER A O 1
ATOM 710 N N . ILE A 1 92 ? 4.968 6.148 -7.576 1.00 93.19 92 ILE A N 1
ATOM 711 C CA . ILE A 1 92 ? 4.172 7.199 -6.930 1.00 93.19 92 ILE A CA 1
ATOM 712 C C . ILE A 1 92 ? 4.604 8.567 -7.440 1.00 93.19 92 ILE A C 1
ATOM 714 O O . ILE A 1 92 ? 5.792 8.913 -7.396 1.00 93.19 92 ILE A O 1
ATOM 718 N N . LYS A 1 93 ? 3.632 9.364 -7.881 1.00 94.00 93 LYS A N 1
ATOM 719 C CA . LYS A 1 93 ? 3.820 10.732 -8.359 1.00 94.00 93 LYS A CA 1
ATOM 720 C C . LYS A 1 93 ? 3.857 11.754 -7.223 1.00 94.00 93 LYS A C 1
ATOM 722 O O . LYS A 1 93 ? 4.666 12.679 -7.286 1.00 94.00 93 LYS A O 1
ATOM 727 N N . ASP A 1 94 ? 3.002 11.614 -6.210 1.00 94.00 94 ASP A N 1
ATOM 728 C CA . ASP A 1 94 ? 2.866 12.573 -5.104 1.00 94.00 94 ASP A CA 1
ATOM 729 C C . ASP A 1 94 ? 2.869 11.874 -3.734 1.00 94.00 94 ASP A C 1
ATOM 731 O O . ASP A 1 94 ? 1.832 11.573 -3.139 1.00 94.00 94 ASP A O 1
ATOM 735 N N . TRP A 1 95 ? 4.074 11.634 -3.211 1.00 93.62 95 TRP A N 1
ATOM 736 C CA . TRP A 1 95 ? 4.273 11.016 -1.898 1.00 93.62 95 TRP A CA 1
ATOM 737 C C . TRP A 1 95 ? 3.626 11.789 -0.739 1.00 93.62 95 TRP A C 1
ATOM 739 O O . TRP A 1 95 ? 2.946 11.151 0.066 1.00 93.62 95 TRP A O 1
ATOM 749 N N . PRO A 1 96 ? 3.791 13.126 -0.607 1.00 94.25 96 PRO A N 1
ATOM 750 C CA . PRO A 1 96 ? 3.121 13.883 0.451 1.00 94.25 96 PRO A CA 1
ATOM 751 C C . PRO A 1 96 ? 1.604 13.701 0.458 1.00 94.25 96 PRO A C 1
ATOM 753 O O . PRO A 1 96 ? 1.008 13.529 1.525 1.00 94.25 96 PRO A O 1
ATOM 756 N N . ARG A 1 97 ? 0.975 13.717 -0.724 1.00 93.00 97 ARG A N 1
ATOM 757 C CA . ARG A 1 97 ? -0.459 13.466 -0.842 1.00 93.00 97 ARG A CA 1
ATOM 758 C C . ARG A 1 97 ? -0.810 12.041 -0.423 1.00 93.00 97 ARG A C 1
ATOM 760 O O . ARG A 1 97 ? -1.733 11.889 0.372 1.00 93.00 97 ARG A O 1
ATOM 767 N N . LEU A 1 98 ? -0.078 11.037 -0.909 1.00 91.44 98 LEU A N 1
ATOM 768 C CA . LEU A 1 98 ? -0.318 9.637 -0.552 1.00 91.44 98 LEU A CA 1
ATOM 769 C C . LEU A 1 98 ? -0.261 9.437 0.968 1.00 91.44 98 LEU A C 1
ATOM 771 O O . LEU A 1 98 ? -1.200 8.898 1.545 1.00 91.44 98 LEU A O 1
ATOM 775 N N . PHE A 1 99 ? 0.777 9.951 1.638 1.00 91.06 99 PHE A N 1
ATOM 776 C CA . PHE A 1 99 ? 0.878 9.869 3.098 1.00 91.06 99 PHE A CA 1
ATOM 777 C C . PHE A 1 99 ? -0.299 10.541 3.795 1.00 91.06 99 PHE A C 1
ATOM 779 O O . PHE A 1 99 ? -0.848 9.973 4.732 1.00 91.06 99 PHE A O 1
ATOM 786 N N . LYS A 1 100 ? -0.732 11.717 3.335 1.00 91.06 100 LYS A N 1
ATOM 787 C CA . LYS A 1 100 ? -1.907 12.370 3.916 1.00 91.06 100 LYS A CA 1
ATOM 788 C C . LYS A 1 100 ? -3.151 11.480 3.820 1.00 91.06 100 LYS A C 1
ATOM 790 O O . LYS A 1 100 ? -3.819 11.290 4.825 1.00 91.06 100 LYS A O 1
ATOM 795 N N . GLN A 1 101 ? -3.392 10.877 2.655 1.00 89.31 101 GLN A N 1
ATOM 796 C CA . GLN A 1 101 ? -4.531 9.978 2.446 1.00 89.31 101 GLN A CA 1
ATOM 797 C C . GLN A 1 101 ? -4.483 8.740 3.353 1.00 89.31 101 GLN A C 1
ATOM 799 O O . GLN A 1 101 ? -5.535 8.231 3.710 1.00 89.31 101 GLN A O 1
ATOM 804 N N . THR A 1 102 ? -3.297 8.266 3.758 1.00 88.56 102 THR A N 1
ATOM 805 C CA . THR A 1 102 ? -3.182 7.112 4.675 1.00 88.56 102 THR A CA 1
ATOM 806 C C . THR A 1 102 ? -3.594 7.401 6.122 1.00 88.56 102 THR A C 1
ATOM 808 O O . THR A 1 102 ? -3.774 6.458 6.888 1.00 88.56 102 THR A O 1
ATOM 811 N N . PHE A 1 103 ? -3.724 8.676 6.505 1.00 84.94 103 PHE A 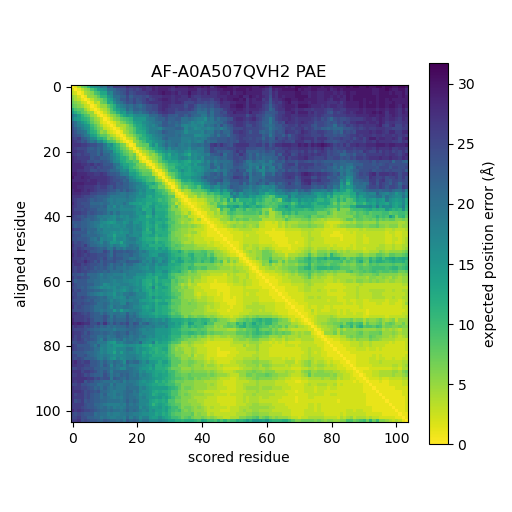N 1
ATOM 812 C CA . PHE A 1 103 ? -4.133 9.095 7.852 1.00 84.94 103 PHE A CA 1
ATOM 813 C C . PHE A 1 103 ? -5.560 9.655 7.917 1.00 84.94 103 PHE A C 1
ATOM 815 O O . PHE A 1 103 ? -6.030 9.941 9.020 1.00 84.94 103 PHE A O 1
ATOM 822 N N . ASP A 1 104 ? -6.199 9.859 6.763 1.00 76.19 104 ASP A N 1
ATOM 823 C CA . ASP A 1 104 ? -7.574 10.357 6.647 1.00 76.19 104 ASP A CA 1
ATOM 824 C C . ASP A 1 104 ? -8.591 9.2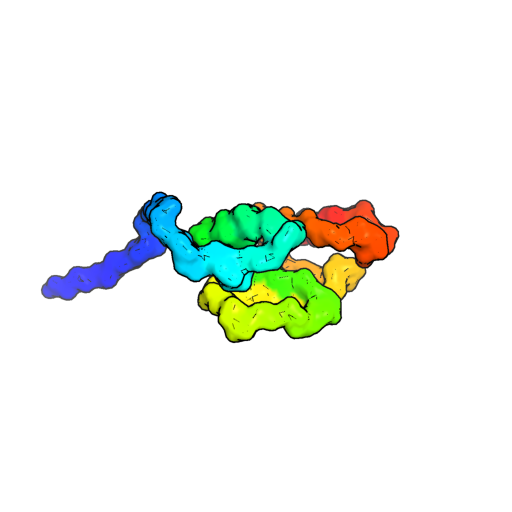25 6.908 1.00 76.19 104 ASP A C 1
ATOM 826 O O . ASP A 1 104 ? -9.624 9.510 7.560 1.00 76.19 104 ASP A O 1
#

Organism: Monascus purpureus (NCBI:txid5098)

pLDDT: mean 71.64, std 19.18, range [37.59, 94.25]

Nearest PDB structures (foldseek):
  7reg-assembly1_A  TM=3.518E-01  e=6.463E+00  Escherichia coli
  8otz-assembly1_k  TM=3.142E-01  e=6.463E+00  Bos taurus

Radius of gyration: 17.29 Å; Cα contacts (8 Å, |Δi|>4): 58; chains: 1; bounding box: 42×41×42 Å

Foldseek 3Di:
DDDDPDPPVPDDPDDPVPDPPPCVQPDDPVDPCVVVVCCVSPDQAAEAEECDPDDRPDDPPRYYYDNDDLLDPPNDPDADPDDDDPPCVVVDDDPVSSVVNNVD

Sequence (104 aa):
MADSPVDDNDKPIVIDDSVSELDSTFADSASDTTSLKFSVLRYHCVIGNDLSPMQPKMVPPNVQFEVDDIESQRAFKSPFDYIHARFLASSIKDWPRLFKQTFD